Protein AF-A0A4Q4CSY5-F1 (afdb_monomer)

pLDDT: mean 90.55, std 10.01, range [48.69, 98.19]

Nearest PDB structures (foldseek):
  4j6o-assembly2_B  TM=6.550E-01  e=4.074E-04  Acetivibrio thermocellus ATCC 27405
  6mrr-assembly1_A  TM=3.480E-01  e=5.746E+00  synthetic construct

Structure (mmCIF, N/CA/C/O backbone):
data_AF-A0A4Q4CSY5-F1
#
_entry.id   AF-A0A4Q4CSY5-F1
#
loop_
_atom_site.group_PDB
_atom_site.id
_atom_site.type_symbol
_atom_site.label_atom_id
_atom_site.label_alt_id
_atom_site.label_comp_id
_atom_site.label_asym_id
_atom_site.label_entity_id
_atom_site.label_seq_id
_atom_site.pdbx_PDB_ins_code
_atom_site.Cartn_x
_atom_site.Cartn_y
_atom_site.Cartn_z
_atom_site.occupancy
_atom_site.B_iso_or_equiv
_atom_site.auth_seq_id
_atom_site.auth_comp_id
_atom_site.auth_asym_id
_atom_site.auth_atom_id
_atom_site.pdbx_PDB_model_num
ATOM 1 N N . GLN A 1 1 ? -12.434 9.300 -45.175 1.00 49.25 1 GLN A N 1
ATOM 2 C CA . GLN A 1 1 ? -11.656 9.242 -43.919 1.00 49.25 1 GLN A CA 1
ATOM 3 C C . GLN A 1 1 ? -10.183 9.192 -44.297 1.00 49.25 1 GLN A C 1
ATOM 5 O O . GLN A 1 1 ? -9.856 8.351 -45.128 1.00 49.25 1 GLN A O 1
ATOM 10 N N . PRO A 1 2 ? -9.314 10.097 -43.814 1.00 48.69 2 PRO A N 1
ATOM 11 C CA . PRO A 1 2 ? -7.897 10.012 -44.144 1.00 48.69 2 PRO A CA 1
ATOM 12 C C . PRO A 1 2 ? -7.252 8.832 -43.388 1.00 48.69 2 PRO A C 1
ATOM 14 O O . PRO A 1 2 ? -7.693 8.511 -42.281 1.00 48.69 2 PRO A O 1
ATOM 17 N N . PRO A 1 3 ? -6.241 8.164 -43.970 1.00 53.72 3 PRO A N 1
ATOM 18 C CA . PRO A 1 3 ? -5.576 7.032 -43.337 1.00 53.72 3 PRO A CA 1
ATOM 19 C C . PRO A 1 3 ? -4.761 7.496 -42.124 1.00 53.72 3 PRO A C 1
ATOM 21 O O . PRO A 1 3 ? -3.985 8.446 -42.205 1.00 53.72 3 PRO A O 1
ATOM 24 N N . CYS A 1 4 ? -4.931 6.807 -40.994 1.00 53.19 4 CYS A N 1
ATOM 25 C CA . CYS A 1 4 ? -4.143 7.017 -39.783 1.00 53.19 4 CYS A CA 1
ATOM 26 C C . CYS A 1 4 ? -2.686 6.606 -40.064 1.00 53.19 4 CYS A C 1
ATOM 28 O O . CYS A 1 4 ? -2.357 5.421 -40.135 1.00 53.19 4 CYS A O 1
ATOM 30 N N . THR A 1 5 ? -1.807 7.577 -40.311 1.00 56.16 5 THR A N 1
ATOM 31 C CA . THR A 1 5 ? -0.375 7.326 -40.489 1.00 56.16 5 THR A CA 1
ATOM 32 C C . THR A 1 5 ? 0.257 7.047 -39.124 1.00 56.16 5 THR A C 1
ATOM 34 O O . THR A 1 5 ? -0.002 7.746 -38.147 1.00 56.16 5 THR A O 1
ATOM 37 N N . LYS A 1 6 ? 1.141 6.040 -39.046 1.00 54.47 6 LYS A N 1
ATOM 38 C CA . LYS A 1 6 ? 1.872 5.605 -37.830 1.00 54.47 6 LYS A CA 1
ATOM 39 C C . LYS A 1 6 ? 2.691 6.710 -37.119 1.00 54.47 6 LYS A C 1
ATOM 41 O O . LYS A 1 6 ? 3.309 6.445 -36.097 1.00 54.47 6 LYS A O 1
ATOM 46 N N . SER A 1 7 ? 2.696 7.932 -37.648 1.00 56.69 7 SER A N 1
ATOM 47 C CA . SER A 1 7 ? 3.454 9.096 -37.185 1.00 56.69 7 SER A CA 1
ATOM 48 C C . SER A 1 7 ? 2.896 9.770 -35.921 1.00 56.69 7 SER A C 1
ATOM 50 O O . SER A 1 7 ? 3.536 10.687 -35.414 1.00 56.69 7 SER A O 1
ATOM 52 N N . GLN A 1 8 ? 1.718 9.378 -35.423 1.00 64.81 8 GLN A N 1
ATOM 53 C CA . GLN A 1 8 ? 1.100 10.003 -34.241 1.00 64.81 8 GLN A CA 1
ATOM 54 C C . GLN A 1 8 ? 1.447 9.327 -32.906 1.00 64.81 8 GLN A C 1
ATOM 56 O O . GLN A 1 8 ? 1.136 9.880 -31.853 1.00 64.81 8 GLN A O 1
ATOM 61 N N . PHE A 1 9 ? 2.100 8.161 -32.920 1.00 72.50 9 PHE A N 1
ATOM 62 C CA . PHE A 1 9 ? 2.468 7.451 -31.694 1.00 72.50 9 PHE A CA 1
ATOM 63 C C . PHE A 1 9 ? 3.941 7.679 -31.342 1.00 72.50 9 PHE A C 1
ATOM 65 O O . PHE A 1 9 ? 4.791 7.618 -32.235 1.00 72.50 9 PHE A O 1
ATOM 72 N N . PRO A 1 10 ? 4.268 7.912 -30.056 1.00 79.31 10 PRO A N 1
ATOM 73 C CA . PRO A 1 10 ? 5.652 8.029 -29.626 1.00 79.31 10 PRO A CA 1
ATOM 74 C C . PRO A 1 10 ? 6.410 6.742 -29.952 1.00 79.31 10 PRO A C 1
ATOM 76 O O . PRO A 1 10 ? 5.888 5.632 -29.812 1.00 79.31 10 PRO A O 1
ATOM 79 N N . SER A 1 11 ? 7.667 6.886 -30.365 1.00 89.12 11 SER A N 1
ATOM 80 C CA . SER A 1 11 ? 8.562 5.747 -30.534 1.00 89.12 11 SER A CA 1
ATOM 81 C C . SER A 1 11 ? 8.729 4.997 -29.206 1.00 89.12 11 SER A C 1
ATOM 83 O O . SER A 1 11 ? 8.509 5.545 -28.125 1.00 89.12 11 SER A O 1
ATOM 85 N N . ARG A 1 12 ? 9.190 3.742 -29.253 1.00 88.38 12 ARG A N 1
ATOM 86 C CA . ARG A 1 12 ? 9.463 2.957 -28.037 1.00 88.38 12 ARG A CA 1
ATOM 87 C C . ARG A 1 12 ? 10.413 3.676 -27.072 1.00 88.38 12 ARG A C 1
ATOM 89 O O . ARG A 1 12 ? 10.213 3.601 -25.864 1.00 88.38 12 ARG A O 1
ATOM 96 N N . SER A 1 13 ? 11.428 4.370 -27.590 1.00 92.12 13 SER A N 1
ATOM 97 C CA . SER A 1 13 ? 12.370 5.129 -26.762 1.00 92.12 13 SER A CA 1
ATOM 98 C C . SER A 1 13 ? 11.713 6.355 -26.129 1.00 92.12 13 SER A C 1
ATOM 100 O O . SER A 1 13 ? 11.917 6.602 -24.945 1.00 92.12 13 SER A O 1
ATOM 102 N N . GLN A 1 14 ? 10.867 7.071 -26.875 1.00 91.88 14 GLN A N 1
ATOM 103 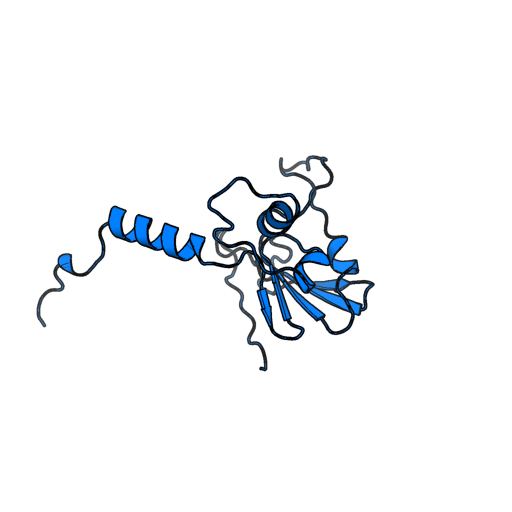C CA . GLN A 1 14 ? 10.094 8.204 -26.358 1.00 91.88 14 GLN A CA 1
ATOM 104 C C . GLN A 1 14 ? 9.088 7.758 -25.288 1.00 91.88 14 GLN A C 1
ATOM 106 O O . GLN A 1 14 ? 9.006 8.371 -24.227 1.00 91.88 14 GLN A O 1
ATOM 111 N N . ALA A 1 15 ? 8.365 6.662 -25.531 1.00 90.56 15 ALA A N 1
ATOM 112 C CA . ALA A 1 15 ? 7.441 6.078 -24.565 1.00 90.56 15 ALA A CA 1
ATOM 113 C C . ALA A 1 15 ? 8.169 5.593 -23.301 1.00 90.56 15 ALA A C 1
ATOM 115 O O . ALA A 1 15 ? 7.702 5.845 -22.195 1.00 90.56 15 ALA A O 1
ATOM 116 N N . GLY A 1 16 ? 9.336 4.956 -23.454 1.00 92.94 16 GLY A N 1
ATOM 117 C CA . GLY A 1 16 ? 10.165 4.514 -22.333 1.00 92.94 16 GLY A CA 1
ATOM 118 C C . GLY A 1 16 ? 10.685 5.677 -21.488 1.00 92.94 16 GLY A C 1
ATOM 119 O O . GLY A 1 16 ? 10.534 5.659 -20.270 1.00 92.94 16 GLY A O 1
ATOM 120 N N . ALA A 1 17 ? 11.230 6.717 -22.125 1.00 91.69 17 ALA A N 1
ATOM 121 C CA . ALA A 1 17 ? 11.702 7.913 -21.429 1.00 91.69 17 ALA A CA 1
ATOM 122 C C . ALA A 1 17 ? 10.565 8.616 -20.674 1.00 91.69 17 ALA A C 1
ATOM 124 O O . ALA A 1 17 ? 10.739 9.003 -19.519 1.00 91.69 17 ALA A O 1
ATOM 125 N N . ARG A 1 18 ? 9.380 8.716 -21.295 1.00 91.81 18 ARG A N 1
ATOM 126 C CA . ARG A 1 18 ? 8.191 9.257 -20.634 1.00 91.81 18 ARG A CA 1
ATOM 127 C C . ARG A 1 18 ? 7.781 8.399 -19.441 1.00 91.81 18 ARG A C 1
ATOM 129 O O . ARG A 1 18 ? 7.629 8.940 -18.359 1.00 91.81 18 ARG A O 1
ATOM 136 N N . ALA A 1 19 ? 7.666 7.081 -19.599 1.00 91.25 19 ALA A N 1
ATOM 137 C CA . ALA A 1 19 ? 7.297 6.188 -18.501 1.00 91.25 19 ALA A CA 1
ATOM 138 C C . ALA A 1 19 ? 8.258 6.309 -17.308 1.00 91.25 19 ALA A C 1
ATOM 140 O O . ALA A 1 19 ? 7.806 6.413 -16.173 1.00 91.25 19 ALA A O 1
ATOM 141 N N . ILE A 1 20 ? 9.570 6.365 -17.556 1.00 89.12 20 ILE A N 1
ATOM 142 C CA . ILE A 1 20 ? 10.576 6.571 -16.504 1.00 89.12 20 ILE A CA 1
ATOM 143 C C . ILE A 1 20 ? 10.347 7.904 -15.779 1.00 89.12 20 ILE A C 1
ATOM 145 O O . ILE A 1 20 ? 10.393 7.940 -14.551 1.00 89.12 20 ILE A O 1
ATOM 149 N N . ALA A 1 21 ? 10.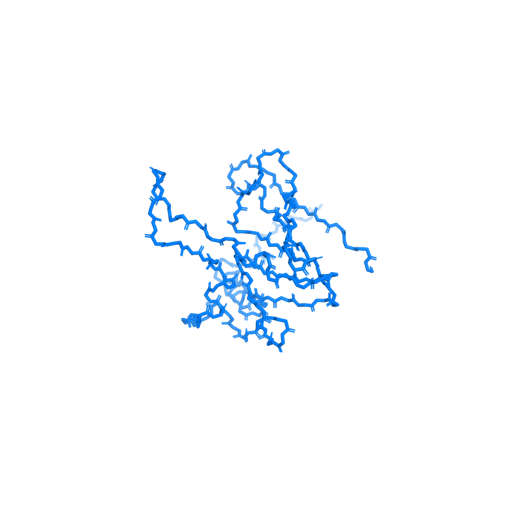076 8.983 -16.517 1.00 89.81 21 ALA A N 1
ATOM 150 C CA . ALA A 1 21 ? 9.816 10.293 -15.929 1.00 89.81 21 ALA A CA 1
ATOM 151 C C . ALA A 1 21 ? 8.545 10.307 -15.060 1.00 89.81 21 ALA A C 1
ATOM 153 O O . ALA A 1 21 ? 8.580 10.849 -13.958 1.00 89.81 21 ALA A O 1
ATOM 154 N N . GLU A 1 22 ? 7.459 9.674 -15.512 1.00 90.94 22 GLU A N 1
ATOM 155 C CA . GLU A 1 22 ? 6.208 9.571 -14.744 1.00 90.94 22 GLU A CA 1
ATOM 156 C C . GLU A 1 22 ? 6.403 8.725 -13.472 1.00 90.94 22 GLU A C 1
ATOM 158 O O . GLU A 1 22 ? 6.023 9.137 -12.377 1.00 90.94 22 GLU A O 1
ATOM 163 N N . ILE A 1 23 ? 7.070 7.568 -13.584 1.00 88.88 23 ILE A N 1
ATOM 164 C CA . ILE A 1 23 ? 7.381 6.692 -12.440 1.00 88.88 23 ILE A CA 1
ATOM 165 C C . ILE A 1 23 ? 8.247 7.431 -11.413 1.00 88.88 23 ILE A C 1
ATOM 167 O O . ILE A 1 23 ? 8.037 7.282 -10.213 1.00 88.88 23 ILE A O 1
ATOM 171 N N . ALA A 1 24 ? 9.200 8.253 -11.859 1.00 88.06 24 ALA A N 1
ATOM 172 C CA . ALA A 1 24 ? 10.051 9.035 -10.966 1.00 88.06 24 ALA A CA 1
ATOM 173 C C . ALA A 1 24 ? 9.283 10.122 -10.187 1.00 88.06 24 ALA A C 1
ATOM 175 O O . ALA A 1 24 ? 9.742 10.543 -9.123 1.00 88.06 24 ALA A O 1
ATOM 176 N N . GLN A 1 25 ? 8.136 10.581 -10.695 1.00 89.81 25 GLN A N 1
ATOM 177 C CA . GLN A 1 25 ? 7.275 11.555 -10.017 1.00 89.81 25 GLN A CA 1
ATOM 178 C C . GLN A 1 25 ? 6.200 10.899 -9.140 1.00 89.81 25 GLN A C 1
ATOM 180 O O . GLN A 1 25 ? 5.644 11.561 -8.263 1.00 89.81 25 GLN A O 1
ATOM 185 N N . ALA A 1 26 ? 5.913 9.612 -9.343 1.00 91.62 26 ALA A N 1
ATOM 186 C CA . ALA A 1 26 ? 4.916 8.897 -8.563 1.00 91.62 26 ALA A CA 1
ATOM 187 C C . ALA A 1 26 ? 5.374 8.722 -7.097 1.00 91.62 26 ALA A C 1
ATOM 189 O O . ALA A 1 26 ? 6.476 8.221 -6.848 1.00 91.62 26 ALA A O 1
ATOM 190 N N . PRO A 1 27 ? 4.546 9.099 -6.105 1.00 94.88 27 PRO A N 1
ATOM 191 C CA . PRO A 1 27 ? 4.881 8.885 -4.705 1.00 94.88 27 PRO A CA 1
ATOM 192 C C . PRO A 1 27 ? 4.789 7.394 -4.346 1.00 94.88 27 PRO A C 1
ATOM 194 O O . PRO A 1 27 ? 3.857 6.701 -4.748 1.00 94.88 27 PRO A O 1
ATOM 197 N N . ALA A 1 28 ? 5.720 6.902 -3.529 1.00 96.19 28 ALA A N 1
ATOM 198 C CA . ALA A 1 28 ? 5.691 5.535 -3.002 1.00 96.19 28 ALA A CA 1
ATOM 199 C C . ALA A 1 28 ? 4.592 5.325 -1.947 1.00 96.19 28 ALA A C 1
ATOM 201 O O . ALA A 1 28 ? 4.121 4.203 -1.752 1.00 96.19 28 ALA A O 1
ATOM 202 N N . TRP A 1 29 ? 4.180 6.399 -1.270 1.00 97.81 29 TRP A N 1
ATOM 203 C CA . TRP A 1 29 ? 2.987 6.426 -0.433 1.00 97.81 29 TRP A CA 1
ATOM 204 C C . TRP A 1 29 ? 2.314 7.795 -0.478 1.00 97.81 29 TRP A C 1
ATOM 206 O O . TRP A 1 29 ? 2.967 8.825 -0.648 1.00 97.81 29 TRP A O 1
ATOM 216 N N . LEU A 1 30 ? 0.998 7.804 -0.288 1.00 96.31 30 LEU A N 1
ATOM 217 C CA . LEU A 1 30 ? 0.183 9.014 -0.276 1.00 96.31 30 LEU A CA 1
ATOM 218 C C . LEU A 1 30 ? -0.765 8.996 0.921 1.00 96.31 30 LEU A C 1
ATOM 220 O O . LEU A 1 30 ? -1.284 7.949 1.311 1.00 96.31 30 LEU A O 1
ATOM 224 N N . ARG A 1 31 ? -1.018 10.179 1.479 1.00 95.50 31 ARG A N 1
ATOM 225 C CA . ARG A 1 31 ? -2.062 10.411 2.473 1.00 95.50 31 ARG A CA 1
ATOM 226 C C . ARG A 1 31 ? -3.049 11.432 1.928 1.00 95.50 31 ARG A C 1
ATOM 228 O O . ARG A 1 31 ? -2.656 12.543 1.587 1.00 95.50 31 ARG A O 1
ATOM 235 N N . LEU A 1 32 ? -4.326 11.074 1.945 1.00 94.69 32 LEU A N 1
ATOM 236 C CA . LEU A 1 32 ? -5.440 11.981 1.703 1.00 94.69 32 LEU A CA 1
ATOM 237 C C . LEU A 1 32 ? -6.369 11.876 2.912 1.00 94.69 32 LEU A C 1
ATOM 239 O O . LEU A 1 32 ? -6.999 10.846 3.102 1.00 94.69 32 LEU A O 1
ATOM 243 N N . GLY A 1 33 ? -6.402 12.882 3.788 1.00 94.06 33 GLY A N 1
ATOM 244 C CA . GLY A 1 33 ? -7.171 12.803 5.038 1.00 94.06 33 GLY A CA 1
ATOM 245 C C . GLY A 1 33 ? -6.821 11.558 5.872 1.00 94.06 33 GLY A C 1
ATOM 246 O O . GLY A 1 33 ? -5.680 11.419 6.332 1.00 94.06 33 GLY A O 1
ATOM 247 N N . ASN A 1 34 ? -7.809 10.668 6.028 1.00 96.00 34 ASN A N 1
ATOM 248 C CA . ASN A 1 34 ? -7.702 9.385 6.738 1.00 96.00 34 ASN A CA 1
ATOM 249 C C . ASN A 1 34 ? -7.524 8.175 5.795 1.00 96.00 34 ASN A C 1
ATOM 251 O O . ASN A 1 34 ? -7.538 7.024 6.238 1.00 96.00 34 ASN A O 1
ATOM 255 N N . TRP A 1 35 ? -7.353 8.421 4.498 1.00 97.00 35 TRP A N 1
ATOM 256 C CA . TRP A 1 35 ? -7.041 7.415 3.490 1.00 97.00 35 TRP A CA 1
ATOM 257 C C . TRP A 1 35 ? -5.531 7.381 3.244 1.00 97.00 35 TRP A C 1
ATOM 259 O O . TRP A 1 35 ? -4.896 8.411 2.996 1.00 97.00 35 TRP A O 1
ATOM 269 N N . LEU A 1 36 ? -4.952 6.188 3.336 1.00 97.44 36 LEU A N 1
ATOM 270 C CA . LEU A 1 36 ? -3.528 5.936 3.123 1.00 97.44 36 LEU A CA 1
ATOM 271 C C . LEU A 1 36 ? -3.361 5.029 1.912 1.00 97.44 36 LEU A C 1
ATOM 273 O O . LEU A 1 36 ? -4.114 4.075 1.759 1.00 97.44 36 LEU A O 1
ATOM 277 N N . PHE A 1 37 ? -2.359 5.290 1.083 1.00 97.81 37 PHE A N 1
ATOM 278 C CA . PHE A 1 37 ? -2.057 4.487 -0.100 1.00 97.81 37 PHE A CA 1
ATOM 279 C C . PHE A 1 37 ? -0.589 4.086 -0.063 1.00 97.81 37 PHE A C 1
ATOM 281 O O . PHE A 1 37 ? 0.273 4.945 0.117 1.00 97.81 37 PHE A O 1
ATOM 288 N N . VAL A 1 38 ? -0.301 2.796 -0.222 1.00 97.69 38 VAL A N 1
ATOM 289 C CA . VAL A 1 38 ? 1.066 2.256 -0.292 1.00 97.69 38 VAL A CA 1
ATOM 290 C C . VAL A 1 38 ? 1.061 0.957 -1.090 1.00 97.69 38 VAL A C 1
ATOM 292 O O . VAL A 1 38 ? 0.087 0.218 -1.037 1.00 97.69 38 VAL A O 1
ATOM 295 N N . HIS A 1 39 ? 2.120 0.649 -1.840 1.00 96.94 39 HIS A N 1
ATOM 296 C CA . HIS A 1 39 ? 2.114 -0.543 -2.689 1.00 96.94 39 HIS A CA 1
ATOM 297 C C . HIS A 1 39 ? 2.231 -1.851 -1.889 1.00 96.94 39 HIS A C 1
ATOM 299 O O . HIS A 1 39 ? 1.323 -2.676 -1.959 1.00 96.94 39 HIS A O 1
ATOM 305 N N . GLY A 1 40 ? 3.328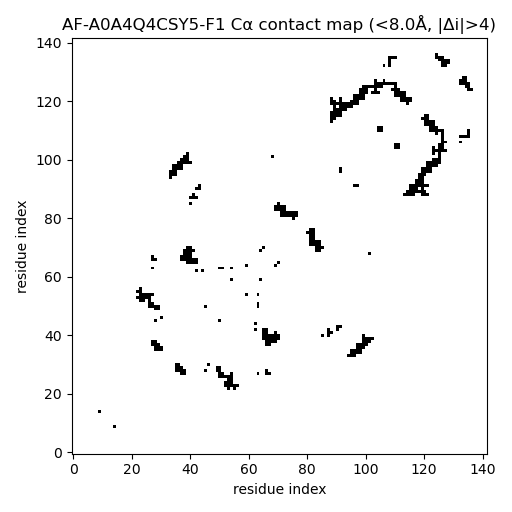 -2.033 -1.146 1.00 95.56 40 GLY A N 1
ATOM 306 C CA . GLY A 1 40 ? 3.7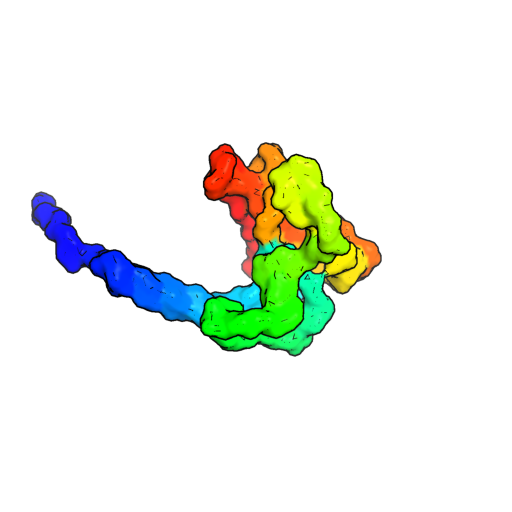22 -3.315 -0.554 1.00 95.56 40 GLY A CA 1
ATOM 307 C C . GLY A 1 40 ? 3.497 -3.453 0.950 1.00 95.56 40 GLY A C 1
ATOM 308 O O . GLY A 1 40 ? 3.054 -4.503 1.410 1.00 95.56 40 GLY A O 1
ATOM 309 N N . GLY A 1 41 ? 3.805 -2.426 1.741 1.00 95.94 41 GLY A N 1
ATOM 310 C CA . GLY A 1 41 ? 3.622 -2.490 3.190 1.00 95.94 41 GLY A CA 1
ATOM 311 C C . GLY A 1 41 ? 3.824 -1.153 3.884 1.00 95.94 41 GLY A C 1
ATOM 312 O O . GLY A 1 41 ? 4.571 -0.293 3.422 1.00 95.94 41 GLY A O 1
ATOM 313 N N . TRP A 1 42 ? 3.155 -0.98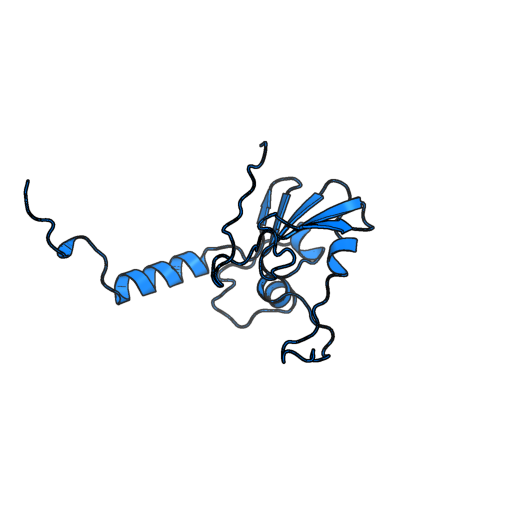1 5.019 1.00 97.19 42 TRP A N 1
ATOM 314 C CA . TRP A 1 42 ? 3.069 0.304 5.703 1.00 97.19 42 TRP A CA 1
ATOM 315 C C . TRP A 1 42 ? 3.975 0.413 6.932 1.00 97.19 42 TRP A C 1
ATOM 317 O O . TRP A 1 42 ? 4.396 -0.575 7.542 1.00 97.19 42 TRP A O 1
ATOM 327 N N . HIS A 1 43 ? 4.271 1.650 7.322 1.00 97.31 43 HIS A N 1
ATOM 328 C CA . HIS A 1 43 ? 4.917 1.965 8.589 1.00 97.31 43 HIS A CA 1
ATOM 329 C C . HIS A 1 43 ? 4.365 3.282 9.160 1.00 97.31 43 HIS A C 1
ATOM 331 O O . HIS A 1 43 ? 4.186 4.227 8.390 1.00 97.31 43 HIS A O 1
ATOM 337 N N . PRO A 1 44 ? 4.211 3.428 10.494 1.00 96.88 44 PRO A N 1
ATOM 338 C CA . PRO A 1 44 ? 3.704 4.657 11.121 1.00 96.88 44 PRO A CA 1
ATOM 339 C C . PRO A 1 44 ? 4.417 5.957 10.725 1.00 96.88 44 PRO A C 1
ATOM 341 O O . PRO A 1 44 ? 3.814 7.027 10.751 1.00 96.88 44 PRO A O 1
ATOM 344 N N . ARG A 1 45 ? 5.694 5.882 10.329 1.00 97.00 45 ARG A N 1
ATOM 345 C CA . ARG A 1 45 ? 6.443 7.037 9.795 1.00 97.00 45 ARG A CA 1
ATOM 346 C C . ARG A 1 45 ? 5.807 7.629 8.533 1.00 97.00 45 ARG A C 1
ATOM 348 O O . ARG A 1 45 ? 5.793 8.846 8.405 1.00 97.00 45 ARG A O 1
ATOM 355 N N . MET A 1 46 ? 5.191 6.813 7.674 1.00 97.50 46 MET A N 1
ATOM 356 C CA . MET A 1 46 ? 4.532 7.261 6.433 1.00 97.50 46 MET A CA 1
ATOM 357 C C . MET A 1 46 ? 3.330 8.186 6.682 1.00 97.50 46 MET A C 1
ATOM 359 O O . MET A 1 46 ? 2.855 8.841 5.762 1.00 97.50 46 MET A O 1
ATOM 363 N N . LEU A 1 47 ? 2.824 8.259 7.920 1.00 95.62 47 LEU A N 1
ATOM 364 C CA . LEU A 1 47 ? 1.769 9.203 8.294 1.00 95.62 47 LEU A CA 1
ATOM 365 C C . LEU A 1 47 ? 2.285 10.646 8.437 1.00 95.62 47 LEU A C 1
ATOM 367 O O . LEU A 1 47 ? 1.512 11.598 8.295 1.00 95.62 47 LEU A O 1
ATOM 371 N N . ARG A 1 48 ? 3.570 10.792 8.779 1.00 93.62 48 ARG A N 1
ATOM 372 C CA . ARG A 1 48 ? 4.224 12.065 9.120 1.00 93.62 48 ARG A CA 1
ATOM 373 C C . ARG A 1 48 ? 5.276 12.482 8.098 1.00 93.62 48 ARG A C 1
ATOM 375 O O . ARG A 1 48 ? 5.558 13.665 7.972 1.00 93.62 48 ARG A O 1
ATOM 382 N N . GLU A 1 49 ? 5.854 11.519 7.395 1.00 95.38 49 GLU A N 1
ATOM 383 C CA . GLU A 1 49 ? 6.876 11.737 6.379 1.00 95.38 49 GLU A CA 1
ATOM 384 C C . GLU A 1 49 ? 6.245 11.693 4.990 1.00 95.38 49 GLU A C 1
ATOM 386 O O . GLU A 1 49 ? 5.408 10.835 4.703 1.00 95.38 49 GLU A O 1
ATOM 391 N N . LEU A 1 50 ? 6.652 12.621 4.127 1.00 93.00 50 LEU A N 1
ATOM 392 C CA . LEU A 1 50 ? 6.284 12.595 2.715 1.00 93.00 50 LEU A CA 1
ATOM 393 C C . LEU A 1 50 ? 7.053 11.485 1.999 1.00 93.00 50 LEU A C 1
ATOM 395 O O . LEU A 1 50 ? 8.184 11.173 2.377 1.00 93.00 50 LEU A O 1
ATOM 399 N N . SER A 1 51 ? 6.461 10.930 0.939 1.00 94.25 51 SER A N 1
ATOM 400 C CA . SER A 1 51 ? 7.204 10.065 0.021 1.00 94.25 51 SER A CA 1
ATOM 401 C C . SER A 1 51 ? 8.453 10.797 -0.474 1.00 94.25 51 SER A C 1
ATOM 403 O O . SER A 1 51 ? 8.335 11.956 -0.887 1.00 94.25 51 SER A O 1
ATOM 405 N N . PRO A 1 52 ? 9.631 10.149 -0.492 1.00 91.75 52 PRO A N 1
ATOM 406 C CA . PRO A 1 52 ? 10.810 10.749 -1.086 1.00 91.75 52 PRO A CA 1
ATOM 407 C C . PRO A 1 52 ? 10.552 11.018 -2.576 1.00 91.75 52 PRO A C 1
ATOM 409 O O . PRO A 1 52 ? 9.848 10.234 -3.229 1.00 91.75 52 PRO A O 1
ATOM 412 N N . PRO A 1 53 ? 11.106 12.107 -3.132 1.00 87.69 53 PRO A N 1
ATOM 413 C CA . PRO A 1 53 ? 11.099 12.317 -4.573 1.00 87.69 53 PRO A CA 1
ATOM 414 C C . PRO A 1 53 ? 11.906 11.207 -5.252 1.00 87.69 53 PRO A C 1
ATOM 416 O O . PRO A 1 53 ? 12.861 10.691 -4.672 1.00 87.69 53 PRO A O 1
ATOM 419 N N . GLN A 1 54 ? 11.557 10.858 -6.493 1.00 86.44 54 GLN A N 1
ATOM 420 C CA . GLN A 1 54 ? 12.302 9.861 -7.272 1.00 86.44 54 GLN A CA 1
ATOM 421 C C . GLN A 1 54 ? 12.431 8.507 -6.556 1.00 86.44 54 GLN A C 1
ATOM 423 O O . GLN A 1 54 ? 13.471 7.851 -6.613 1.00 86.44 54 GLN A O 1
ATOM 428 N N . ALA A 1 55 ? 11.352 8.067 -5.906 1.00 83.00 55 ALA A N 1
ATOM 429 C CA . ALA A 1 55 ? 11.292 6.858 -5.087 1.00 83.00 55 ALA A CA 1
ATOM 430 C C . ALA A 1 55 ? 11.718 5.555 -5.810 1.00 83.00 55 ALA A C 1
ATOM 432 O O . ALA A 1 55 ? 12.024 4.562 -5.159 1.00 83.00 55 ALA A O 1
ATOM 433 N N . GLY A 1 56 ? 11.763 5.545 -7.146 1.00 79.69 56 GLY A N 1
ATOM 434 C CA . GLY A 1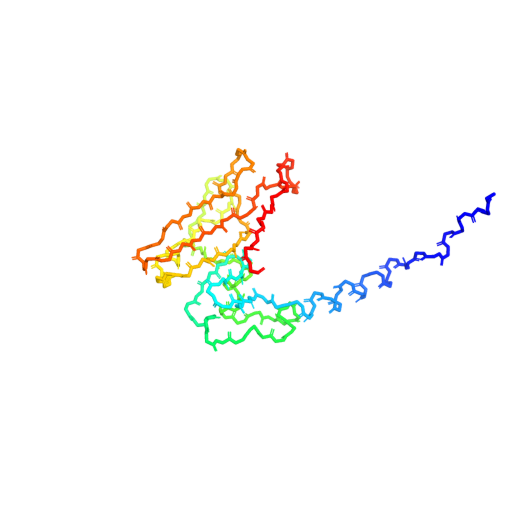 56 ? 12.261 4.422 -7.951 1.00 79.69 56 GLY A CA 1
ATOM 435 C C . GLY A 1 56 ? 13.663 4.601 -8.552 1.00 79.69 56 GLY A C 1
ATOM 436 O O . GLY A 1 56 ? 14.131 3.699 -9.239 1.00 79.69 56 GLY A O 1
ATOM 437 N N . ALA A 1 57 ? 14.326 5.748 -8.357 1.00 82.88 57 ALA A N 1
ATOM 438 C CA . ALA A 1 57 ? 15.564 6.090 -9.071 1.00 82.88 57 ALA A CA 1
ATOM 439 C C . ALA A 1 57 ? 16.852 5.692 -8.335 1.00 82.88 57 ALA A C 1
ATOM 441 O O . ALA A 1 57 ? 17.908 5.584 -8.955 1.00 82.88 57 ALA A O 1
ATOM 442 N N . GLN A 1 58 ? 16.786 5.501 -7.018 1.00 82.44 58 GLN A N 1
ATOM 443 C CA . GLN A 1 58 ? 17.943 5.201 -6.176 1.00 82.44 58 GLN A CA 1
ATOM 444 C C . GLN A 1 58 ? 17.703 3.950 -5.334 1.00 82.44 58 GLN A C 1
ATOM 446 O O . GLN A 1 58 ? 16.578 3.461 -5.217 1.00 82.44 58 GLN A O 1
ATOM 451 N N . LYS A 1 59 ? 18.775 3.428 -4.725 1.00 87.12 59 LYS A N 1
ATOM 452 C CA . LYS A 1 59 ? 18.660 2.328 -3.766 1.00 87.12 59 LYS A CA 1
ATOM 453 C C . LYS A 1 59 ? 17.733 2.766 -2.621 1.00 87.12 59 LYS A C 1
ATOM 455 O O . LYS A 1 59 ? 18.020 3.782 -1.988 1.00 87.12 59 LYS A O 1
ATOM 460 N N . PRO A 1 60 ? 16.659 2.016 -2.336 1.00 90.50 60 PRO A N 1
ATOM 461 C CA . PRO A 1 60 ? 15.681 2.440 -1.354 1.00 90.50 60 PRO A CA 1
ATOM 462 C C . PRO A 1 60 ? 16.253 2.347 0.060 1.00 90.50 60 PRO A C 1
ATOM 464 O O . PRO A 1 60 ? 16.932 1.377 0.413 1.00 90.50 60 PRO A O 1
ATOM 467 N N . ASP A 1 61 ? 15.940 3.348 0.881 1.00 93.75 61 ASP A N 1
ATOM 468 C CA . ASP A 1 61 ? 16.120 3.255 2.326 1.00 93.75 61 ASP A CA 1
ATOM 469 C C . ASP A 1 61 ? 15.144 2.215 2.929 1.00 93.75 61 ASP A C 1
ATOM 471 O O . ASP A 1 61 ? 14.267 1.697 2.228 1.00 93.75 61 ASP A O 1
ATOM 475 N N . PRO A 1 62 ? 15.250 1.870 4.224 1.00 94.94 62 PRO A N 1
ATOM 476 C CA . PRO A 1 62 ? 14.362 0.874 4.823 1.00 94.94 62 PRO A CA 1
ATOM 477 C C . PRO A 1 62 ? 12.863 1.220 4.777 1.00 94.94 62 PRO A C 1
ATOM 479 O O . PRO A 1 62 ? 12.036 0.309 4.710 1.00 94.94 62 PRO A O 1
ATOM 482 N N . LEU A 1 63 ? 12.491 2.504 4.827 1.00 96.19 63 LEU A N 1
ATOM 483 C CA . LEU A 1 63 ? 11.089 2.930 4.817 1.00 96.19 63 LEU A CA 1
ATOM 484 C C . LEU A 1 63 ? 10.497 2.793 3.411 1.00 96.19 63 LEU A C 1
ATOM 486 O O . LEU A 1 63 ? 9.430 2.201 3.243 1.00 96.19 63 LEU A O 1
ATOM 490 N N . LEU A 1 64 ? 11.225 3.279 2.408 1.00 95.94 64 LEU A N 1
ATOM 491 C CA . LEU A 1 64 ? 10.880 3.161 0.999 1.00 95.94 64 LEU A CA 1
ATOM 492 C C . LEU A 1 64 ? 10.899 1.700 0.534 1.00 95.94 64 LEU A C 1
ATOM 494 O O . LEU A 1 64 ? 9.995 1.262 -0.172 1.00 95.94 64 LEU A O 1
ATOM 498 N N . SER A 1 65 ? 11.877 0.914 0.985 1.00 95.31 65 SER A N 1
ATOM 499 C CA . SER A 1 65 ? 11.950 -0.519 0.691 1.00 95.31 65 SER A CA 1
ATOM 500 C C . SER A 1 65 ? 10.699 -1.241 1.191 1.00 95.31 65 SER A C 1
ATOM 502 O O . SER A 1 65 ? 10.090 -2.011 0.452 1.00 95.31 65 SER A O 1
ATOM 504 N N . ARG A 1 66 ? 10.229 -0.915 2.403 1.00 95.94 66 ARG A N 1
ATOM 505 C CA . ARG A 1 66 ? 8.958 -1.442 2.906 1.00 95.94 66 ARG A CA 1
ATOM 506 C C . ARG A 1 66 ? 7.766 -0.989 2.061 1.00 95.94 66 ARG A C 1
ATOM 508 O O . ARG A 1 66 ? 6.916 -1.817 1.743 1.00 95.94 66 ARG A O 1
ATOM 515 N N . ALA A 1 67 ? 7.711 0.291 1.687 1.00 96.94 67 ALA A N 1
ATOM 516 C CA . ALA A 1 67 ? 6.628 0.830 0.866 1.00 96.94 67 ALA A CA 1
ATOM 517 C C . ALA A 1 67 ? 6.490 0.094 -0.475 1.00 96.94 67 ALA A C 1
ATOM 519 O O . ALA A 1 67 ? 5.372 -0.142 -0.926 1.00 96.94 67 ALA A O 1
ATOM 520 N N . LEU A 1 68 ? 7.613 -0.296 -1.087 1.00 94.81 68 LEU A N 1
ATOM 521 C CA . LEU A 1 68 ? 7.649 -0.963 -2.388 1.00 94.81 68 LEU A CA 1
ATOM 522 C C . LEU A 1 68 ? 7.537 -2.489 -2.294 1.00 94.81 68 LEU A C 1
ATOM 524 O O . LEU A 1 68 ? 6.885 -3.103 -3.128 1.00 94.81 68 LEU A O 1
ATOM 528 N N . PHE A 1 69 ? 8.162 -3.121 -1.302 1.00 93.94 69 PHE A N 1
ATOM 529 C CA . PHE A 1 69 ? 8.344 -4.579 -1.290 1.00 93.94 69 PHE A CA 1
ATOM 530 C C . PHE A 1 69 ? 7.660 -5.289 -0.118 1.00 93.94 69 PHE A C 1
ATOM 532 O O . PHE A 1 69 ? 7.581 -6.523 -0.102 1.00 93.94 69 PHE A O 1
ATOM 539 N N . GLY A 1 70 ? 7.125 -4.535 0.842 1.00 94.50 70 GLY A N 1
ATOM 540 C CA . GLY A 1 70 ? 6.553 -5.073 2.070 1.00 94.50 70 GLY A CA 1
ATOM 541 C C . GLY A 1 70 ? 7.624 -5.590 3.032 1.00 94.50 70 GLY A C 1
ATOM 542 O O . GLY A 1 70 ? 8.754 -5.102 3.061 1.00 94.50 70 GLY A O 1
ATOM 543 N N . GLN A 1 71 ? 7.253 -6.565 3.860 1.00 93.31 71 GLN A N 1
ATOM 544 C CA . GLN A 1 71 ? 8.151 -7.223 4.809 1.00 93.31 71 GLN A CA 1
ATOM 545 C C . GLN A 1 71 ? 8.034 -8.740 4.700 1.00 93.31 71 GLN A C 1
ATOM 547 O O . GLN A 1 71 ? 6.998 -9.265 4.293 1.00 93.31 71 GLN A O 1
ATOM 552 N N . VAL A 1 72 ? 9.104 -9.435 5.081 1.00 93.00 72 VAL A N 1
ATOM 553 C CA . VAL A 1 72 ? 9.205 -10.898 5.049 1.00 93.00 72 VAL A CA 1
ATOM 554 C C . VAL A 1 72 ? 9.833 -11.406 6.346 1.00 93.00 72 VAL A C 1
ATOM 556 O O . VAL A 1 72 ? 10.572 -10.666 6.995 1.00 93.00 72 VAL A O 1
ATOM 559 N N . THR A 1 73 ? 9.565 -12.657 6.723 1.00 89.31 73 THR A N 1
ATOM 560 C CA . THR A 1 73 ? 10.125 -13.290 7.938 1.00 89.31 73 THR A CA 1
ATOM 561 C C . THR A 1 73 ? 11.545 -13.829 7.749 1.00 89.31 73 THR A C 1
ATOM 563 O O . THR A 1 73 ? 12.196 -14.216 8.717 1.00 89.31 73 THR A O 1
ATOM 566 N N . GLY A 1 74 ? 12.023 -13.892 6.502 1.00 89.38 74 GLY A N 1
ATOM 567 C CA . GLY A 1 74 ? 13.269 -14.568 6.124 1.00 89.38 74 GLY A CA 1
ATOM 568 C C . GLY A 1 74 ? 13.108 -16.072 5.879 1.00 89.38 74 GLY A C 1
ATOM 569 O O . GLY A 1 74 ? 14.050 -16.710 5.413 1.00 89.38 74 GLY A O 1
ATOM 570 N N . ARG A 1 75 ? 11.927 -16.645 6.145 1.00 92.62 75 ARG A N 1
ATOM 571 C CA . ARG A 1 75 ? 11.602 -18.027 5.777 1.00 92.62 75 ARG A CA 1
ATOM 572 C C . ARG A 1 75 ? 11.168 -18.098 4.319 1.00 92.62 75 ARG A C 1
ATOM 574 O O . ARG A 1 75 ? 10.523 -17.183 3.810 1.00 92.62 75 ARG A O 1
ATOM 581 N N . MET A 1 76 ? 11.503 -19.207 3.671 1.00 93.75 76 MET A N 1
ATOM 582 C CA . MET A 1 76 ? 11.020 -19.536 2.333 1.00 93.75 76 MET A CA 1
ATOM 583 C C . MET A 1 76 ? 9.826 -20.477 2.445 1.00 93.75 76 MET A C 1
ATOM 585 O O . MET A 1 76 ? 9.865 -21.447 3.202 1.00 93.75 76 MET A O 1
ATOM 589 N N . MET A 1 77 ? 8.780 -20.188 1.683 1.00 91.06 77 MET A N 1
ATOM 590 C CA . MET A 1 77 ? 7.607 -21.040 1.552 1.00 91.06 77 MET A CA 1
ATOM 591 C C . MET A 1 77 ? 7.877 -22.171 0.540 1.00 91.06 77 MET A C 1
ATOM 593 O O . MET A 1 77 ? 8.788 -22.054 -0.287 1.00 91.06 77 MET A O 1
ATOM 597 N N . PRO A 1 78 ? 7.095 -23.270 0.562 1.00 92.06 78 PRO A N 1
ATOM 598 C CA . PRO A 1 78 ? 7.264 -24.390 -0.373 1.00 92.06 78 PRO A CA 1
ATOM 599 C C . PRO A 1 78 ? 7.131 -24.019 -1.859 1.00 92.06 78 PRO A C 1
ATOM 601 O O . PRO A 1 78 ? 7.613 -24.749 -2.719 1.00 92.06 78 PRO A O 1
ATOM 604 N N . ASP A 1 79 ? 6.486 -22.893 -2.164 1.00 87.56 79 ASP A N 1
ATOM 605 C CA . ASP A 1 79 ? 6.332 -22.353 -3.518 1.00 87.56 79 ASP A CA 1
ATOM 606 C C . ASP A 1 79 ? 7.562 -21.563 -4.013 1.00 87.56 79 ASP A C 1
ATOM 608 O O . ASP A 1 79 ? 7.567 -21.067 -5.139 1.00 87.56 79 ASP A O 1
ATOM 612 N N . GLY A 1 80 ? 8.609 -21.450 -3.187 1.00 89.31 80 GLY A N 1
ATOM 613 C CA . GLY A 1 80 ? 9.842 -20.742 -3.515 1.00 89.31 80 GLY A CA 1
ATOM 614 C C . GLY A 1 80 ? 9.789 -19.231 -3.286 1.00 89.31 80 GLY A C 1
ATOM 615 O O . GLY A 1 80 ? 10.744 -18.545 -3.652 1.00 89.31 80 GLY A O 1
ATOM 616 N N . TYR A 1 81 ? 8.732 -18.699 -2.664 1.00 86.19 81 TYR A N 1
ATOM 617 C CA . TYR A 1 81 ? 8.634 -17.284 -2.302 1.00 86.19 81 TYR A CA 1
ATOM 618 C C . TYR A 1 81 ? 8.863 -17.049 -0.798 1.00 86.19 81 TYR A C 1
ATOM 620 O O . TYR A 1 81 ? 8.570 -17.920 0.020 1.00 86.19 81 TYR A O 1
ATOM 628 N N . PRO A 1 82 ? 9.394 -15.880 -0.389 1.00 90.12 82 PRO A N 1
ATOM 629 C CA . PRO A 1 82 ? 9.526 -15.549 1.026 1.00 90.12 82 PRO A CA 1
ATOM 630 C C . PRO A 1 82 ? 8.168 -15.429 1.727 1.00 90.12 82 PRO A C 1
ATOM 632 O O . PRO A 1 82 ? 7.234 -14.825 1.194 1.00 90.12 82 PRO A O 1
ATOM 635 N N . GLU A 1 83 ? 8.086 -15.925 2.958 1.00 91.44 83 GLU A N 1
ATOM 636 C CA . GLU A 1 83 ? 6.927 -15.736 3.830 1.00 91.44 83 GLU A CA 1
ATOM 637 C C . GLU A 1 83 ? 6.778 -14.250 4.193 1.00 91.44 83 GLU A C 1
ATOM 639 O O . GLU A 1 83 ? 7.720 -13.611 4.675 1.00 91.44 83 GLU A O 1
ATOM 644 N N . ARG A 1 84 ? 5.593 -13.687 3.938 1.00 91.75 84 ARG A N 1
ATOM 645 C CA . ARG A 1 84 ? 5.299 -12.256 4.099 1.00 91.75 84 ARG A CA 1
ATOM 646 C C . ARG A 1 84 ? 4.792 -11.923 5.499 1.00 91.75 84 ARG A C 1
ATOM 648 O O . ARG A 1 84 ? 4.132 -12.733 6.139 1.00 91.75 84 ARG A O 1
ATOM 655 N N . LEU A 1 85 ? 5.079 -10.699 5.942 1.00 92.38 85 LEU A N 1
ATOM 656 C CA . LEU A 1 85 ? 4.619 -10.147 7.217 1.00 92.38 85 LEU A CA 1
ATOM 657 C C . LEU A 1 85 ? 3.572 -9.049 7.018 1.00 92.38 85 LEU A C 1
ATOM 659 O O . LEU A 1 85 ? 3.766 -8.115 6.232 1.00 92.38 85 LEU A O 1
ATOM 663 N N . HIS A 1 86 ? 2.494 -9.142 7.800 1.00 93.12 86 HIS A N 1
ATOM 664 C CA . HIS A 1 86 ? 1.356 -8.213 7.778 1.00 93.12 86 HIS A CA 1
ATOM 665 C C . HIS A 1 86 ? 1.003 -7.637 9.152 1.00 93.12 86 HIS A C 1
ATOM 667 O O . HIS A 1 86 ? -0.023 -6.981 9.279 1.00 93.12 86 HIS A O 1
ATOM 673 N N . ASP A 1 87 ? 1.861 -7.814 10.160 1.00 93.81 87 ASP A N 1
ATOM 674 C CA . ASP A 1 87 ? 1.707 -7.238 11.512 1.00 93.81 87 ASP A CA 1
ATOM 675 C C . ASP A 1 87 ? 1.660 -5.697 11.505 1.00 93.81 87 ASP A C 1
ATOM 677 O O . ASP A 1 87 ? 1.244 -5.042 12.459 1.00 93.81 87 ASP A O 1
ATOM 681 N N . TRP A 1 88 ? 2.088 -5.076 10.405 1.00 95.25 88 TRP A N 1
ATOM 682 C CA . TRP A 1 88 ? 1.934 -3.643 10.196 1.00 95.25 88 TRP A CA 1
ATOM 683 C C . TRP A 1 88 ? 0.466 -3.209 10.084 1.00 95.25 88 TRP A C 1
ATOM 685 O O . TRP A 1 88 ? 0.189 -2.038 10.349 1.00 95.25 88 TRP A O 1
ATOM 695 N N . VAL A 1 89 ? -0.460 -4.108 9.718 1.00 97.25 89 VAL A N 1
ATOM 696 C CA . VAL A 1 89 ? -1.902 -3.811 9.653 1.00 97.25 89 VAL A CA 1
ATOM 697 C C . VAL A 1 89 ? -2.427 -3.446 11.039 1.00 97.25 89 VAL A C 1
ATOM 699 O O . VAL A 1 89 ? -3.183 -2.485 11.180 1.00 97.25 89 VAL A O 1
ATOM 702 N N . ASP A 1 90 ? -1.933 -4.118 12.077 1.00 97.69 90 ASP A N 1
ATOM 703 C CA . ASP A 1 90 ? -2.342 -3.890 13.466 1.00 97.69 90 ASP A CA 1
ATOM 704 C C . ASP A 1 90 ? -1.920 -2.521 13.996 1.00 97.69 90 ASP A C 1
ATOM 706 O O . ASP A 1 90 ? -2.487 -2.002 14.953 1.00 97.69 90 ASP A O 1
ATOM 710 N N . ARG A 1 91 ? -0.959 -1.882 13.328 1.00 96.94 91 ARG A N 1
ATOM 711 C CA . ARG A 1 91 ? -0.440 -0.563 13.698 1.00 96.94 91 ARG A CA 1
ATOM 712 C C . ARG A 1 91 ? -1.187 0.584 13.015 1.00 96.94 91 ARG A C 1
ATOM 714 O O . ARG A 1 91 ? -0.834 1.743 13.248 1.00 96.94 91 ARG A O 1
ATOM 721 N N . ILE A 1 92 ? -2.165 0.295 12.151 1.00 98.06 92 ILE A N 1
ATOM 722 C CA . ILE A 1 92 ? -2.957 1.325 11.472 1.00 98.06 92 ILE A CA 1
ATOM 723 C C . ILE A 1 92 ? -3.868 2.001 12.511 1.00 98.06 92 ILE A C 1
ATOM 725 O O . ILE A 1 92 ? -4.654 1.308 13.161 1.00 98.06 92 ILE A O 1
ATOM 729 N N . PRO A 1 93 ? -3.796 3.336 12.677 1.00 97.75 93 PRO A N 1
ATOM 730 C CA . PRO A 1 93 ? -4.571 4.027 13.701 1.00 97.75 93 PRO A CA 1
ATOM 731 C C . PRO A 1 93 ? -6.079 3.969 13.451 1.00 97.75 93 PRO A C 1
ATOM 733 O O . PRO A 1 93 ? -6.537 3.923 12.305 1.00 97.75 93 PRO A O 1
ATOM 736 N N . ALA A 1 94 ? -6.848 4.074 14.531 1.00 98.06 94 ALA A N 1
ATOM 737 C CA . ALA A 1 94 ? -8.298 4.165 14.483 1.00 98.06 94 ALA A CA 1
ATOM 738 C C . ALA A 1 94 ? -8.784 5.253 13.515 1.00 98.06 94 ALA A C 1
ATOM 740 O O . ALA A 1 94 ? -8.254 6.365 13.473 1.00 98.06 94 ALA A O 1
ATOM 741 N N . GLY A 1 95 ? -9.801 4.913 12.722 1.00 96.44 95 GLY A N 1
ATOM 742 C CA . GLY A 1 95 ? -10.389 5.815 11.730 1.00 96.44 95 GLY A CA 1
ATOM 743 C C . GLY A 1 95 ? -9.608 5.936 10.418 1.00 96.44 95 GLY A C 1
ATOM 744 O O . GLY A 1 95 ? -10.118 6.565 9.490 1.00 96.44 95 GLY A O 1
ATOM 745 N N . PHE A 1 96 ? -8.426 5.320 10.296 1.00 97.88 96 PHE A N 1
ATOM 746 C CA . PHE A 1 96 ? -7.686 5.257 9.035 1.00 97.88 96 PHE A CA 1
ATOM 747 C C . PHE A 1 96 ? -8.043 4.007 8.225 1.00 97.88 96 PHE A C 1
ATOM 749 O O . PHE A 1 96 ? -8.206 2.908 8.758 1.00 97.88 96 PHE A O 1
ATOM 756 N N . THR A 1 97 ? -8.127 4.176 6.905 1.00 98.12 97 THR A N 1
ATOM 757 C CA . THR A 1 97 ? -8.201 3.068 5.944 1.00 98.12 97 THR A CA 1
ATOM 758 C C . THR A 1 97 ? -6.989 3.126 5.030 1.00 98.12 97 THR A C 1
ATOM 760 O O . THR A 1 97 ? -6.746 4.139 4.374 1.00 98.12 97 THR A O 1
ATOM 763 N N . LEU A 1 98 ? -6.236 2.033 4.986 1.00 97.88 98 LEU A N 1
ATOM 764 C CA . LEU A 1 98 ? -5.080 1.881 4.121 1.00 97.88 98 LEU A CA 1
ATOM 765 C C . LEU A 1 98 ? -5.421 1.023 2.908 1.00 97.88 98 LEU A C 1
ATOM 767 O O . LEU A 1 98 ? -5.935 -0.075 3.062 1.00 97.88 98 LEU A O 1
ATOM 771 N N . TYR A 1 99 ? -5.086 1.494 1.715 1.00 97.69 99 TYR A N 1
ATOM 772 C CA . TYR A 1 99 ? -5.220 0.769 0.459 1.00 97.69 99 TYR A CA 1
ATOM 773 C C . TYR A 1 99 ? -3.845 0.322 -0.016 1.00 97.69 99 TYR A C 1
ATOM 775 O O . TYR A 1 99 ? -2.910 1.125 -0.086 1.00 97.69 99 TYR A O 1
ATOM 783 N N . CYS A 1 100 ? -3.726 -0.961 -0.339 1.00 96.88 100 CYS A N 1
ATOM 784 C CA . CYS A 1 100 ? -2.484 -1.531 -0.834 1.00 96.88 100 CYS A CA 1
ATOM 785 C C . CYS A 1 100 ? -2.705 -2.560 -1.934 1.00 96.88 100 CYS A C 1
ATOM 787 O O . CYS A 1 100 ? -3.808 -3.073 -2.126 1.00 96.88 100 CYS A O 1
ATOM 789 N N . GLY A 1 101 ? -1.645 -2.800 -2.697 1.00 91.38 101 GLY A N 1
ATOM 790 C CA . GLY A 1 101 ? -1.601 -3.823 -3.733 1.00 91.38 101 GLY A CA 1
ATOM 791 C C . GLY A 1 101 ? -0.601 -4.901 -3.344 1.00 91.38 101 GLY A C 1
ATOM 792 O O . GLY A 1 101 ? -0.594 -5.353 -2.201 1.00 91.38 101 GLY A O 1
ATOM 793 N N . HIS A 1 102 ? 0.258 -5.262 -4.302 1.00 92.56 102 HIS A N 1
ATOM 794 C CA . HIS A 1 102 ? 1.435 -6.134 -4.154 1.00 92.56 102 HIS A CA 1
ATOM 795 C C . HIS A 1 102 ? 1.150 -7.618 -3.937 1.00 92.56 102 HIS A C 1
ATOM 797 O O . HIS A 1 102 ? 1.814 -8.469 -4.531 1.00 92.56 102 HIS A O 1
ATOM 803 N N . GLU A 1 103 ? 0.184 -7.944 -3.086 1.00 88.31 103 GLU A N 1
ATOM 804 C CA . GLU A 1 103 ? -0.150 -9.319 -2.753 1.00 88.31 103 GLU A CA 1
ATOM 805 C C . GLU A 1 103 ? -1.610 -9.635 -3.037 1.00 88.31 103 GLU A C 1
ATOM 807 O O . GLU A 1 103 ? -2.530 -9.006 -2.510 1.00 88.31 103 GLU A O 1
ATOM 812 N N . ARG A 1 104 ? -1.810 -10.706 -3.810 1.00 89.38 104 ARG A N 1
ATOM 813 C CA . ARG A 1 104 ? -3.128 -11.279 -4.038 1.00 89.38 104 ARG A CA 1
ATOM 814 C C . ARG A 1 104 ? -3.595 -12.055 -2.811 1.00 89.38 104 ARG A C 1
ATOM 816 O O . ARG A 1 104 ? -3.287 -13.236 -2.664 1.00 89.38 104 ARG A O 1
ATOM 823 N N . ARG A 1 105 ? -4.373 -11.382 -1.966 1.00 88.00 105 ARG A N 1
ATOM 824 C CA . ARG A 1 105 ? -4.955 -11.928 -0.727 1.00 88.00 105 ARG A CA 1
ATOM 825 C C . ARG A 1 105 ? -6.348 -12.535 -0.904 1.00 88.00 105 ARG A C 1
ATOM 827 O O . ARG A 1 105 ? -6.805 -13.256 -0.025 1.00 88.00 105 ARG A O 1
ATOM 834 N N . ALA A 1 106 ? -6.996 -12.271 -2.036 1.00 85.06 106 ALA A N 1
ATOM 835 C CA . ALA A 1 106 ? -8.281 -12.848 -2.410 1.00 85.06 106 ALA A CA 1
ATOM 836 C C . ALA A 1 106 ? -8.244 -13.372 -3.851 1.00 85.06 106 ALA A C 1
ATOM 838 O O . ALA A 1 106 ? -7.594 -12.796 -4.727 1.00 85.06 106 ALA A O 1
ATOM 839 N N . THR A 1 107 ? -8.934 -14.485 -4.092 1.00 83.75 107 THR A N 1
ATOM 840 C CA . THR A 1 107 ? -9.027 -15.144 -5.407 1.00 83.75 107 THR A CA 1
ATOM 841 C C . THR A 1 107 ? -10.422 -15.068 -6.022 1.00 83.75 107 THR A C 1
ATOM 843 O O . THR A 1 107 ? -10.594 -15.472 -7.166 1.00 83.75 107 THR A O 1
ATOM 846 N N . ASP A 1 108 ? -11.402 -14.526 -5.302 1.00 87.12 108 ASP A N 1
ATOM 847 C CA . ASP A 1 108 ? -12.802 -14.395 -5.726 1.00 87.12 108 ASP A CA 1
ATOM 848 C C . ASP A 1 108 ? -13.093 -13.076 -6.470 1.00 87.12 108 ASP A C 1
ATOM 850 O O . ASP A 1 108 ? -14.247 -12.734 -6.726 1.00 87.12 108 ASP A O 1
ATOM 854 N N . GLY A 1 109 ? -12.043 -12.317 -6.799 1.00 86.25 109 GLY A N 1
ATOM 855 C CA . GLY A 1 109 ? -12.141 -11.038 -7.502 1.00 86.25 109 GLY A CA 1
ATOM 856 C C . GLY A 1 109 ? -12.553 -9.854 -6.628 1.00 86.25 109 GLY A C 1
ATOM 857 O O . GLY A 1 109 ? -12.717 -8.752 -7.154 1.00 86.25 109 GLY A O 1
ATOM 858 N N . ARG A 1 110 ? -12.698 -10.039 -5.310 1.00 92.62 110 ARG A N 1
ATOM 859 C CA . ARG A 1 110 ? -13.077 -8.971 -4.378 1.00 92.62 110 ARG A CA 1
ATOM 860 C C . ARG A 1 110 ? -11.862 -8.492 -3.580 1.00 92.62 110 ARG A C 1
ATOM 862 O O . ARG A 1 110 ? -11.055 -9.318 -3.161 1.00 92.62 110 ARG A O 1
ATOM 869 N N . PRO A 1 111 ? -11.714 -7.176 -3.334 1.00 94.88 111 PRO A N 1
ATOM 870 C CA . PRO A 1 111 ? -10.681 -6.677 -2.435 1.00 94.88 111 PRO A CA 1
ATOM 871 C C . PRO A 1 111 ? -10.770 -7.319 -1.049 1.00 94.88 111 PRO A C 1
ATOM 873 O O . PRO A 1 111 ? -11.851 -7.417 -0.466 1.00 94.88 111 PRO A O 1
ATOM 876 N N . PHE A 1 112 ? -9.626 -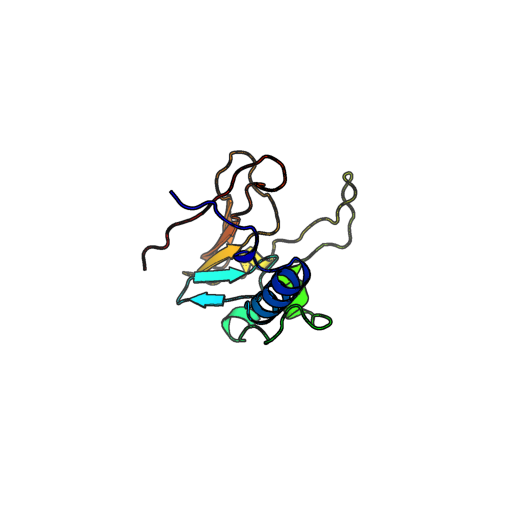7.724 -0.505 1.00 96.31 112 PHE A N 1
ATOM 877 C CA . PHE A 1 112 ? -9.561 -8.327 0.821 1.00 96.31 112 PHE A CA 1
ATOM 878 C C . PHE A 1 112 ? -9.444 -7.239 1.890 1.00 96.31 112 PHE A C 1
ATOM 880 O O . PHE A 1 112 ? -8.555 -6.391 1.822 1.00 96.31 112 PHE A O 1
ATOM 887 N N . VAL A 1 113 ? -10.324 -7.268 2.890 1.00 96.81 113 VAL A N 1
ATOM 888 C CA . VAL A 1 113 ? -10.312 -6.315 4.008 1.00 96.81 113 VAL A CA 1
ATOM 889 C C . VAL A 1 113 ? -9.734 -6.994 5.241 1.00 96.81 113 VAL A C 1
ATOM 891 O O . VAL A 1 113 ? -10.254 -8.011 5.692 1.00 96.81 113 VAL A O 1
ATOM 894 N N . GLN A 1 114 ? -8.692 -6.396 5.814 1.00 97.12 114 GLN A N 1
ATOM 895 C CA . GLN A 1 114 ? -8.084 -6.838 7.062 1.00 97.12 114 GLN A CA 1
ATOM 896 C C . GLN A 1 114 ? -8.229 -5.744 8.129 1.00 97.12 114 GLN A C 1
ATOM 898 O O . GLN A 1 114 ? -7.607 -4.685 7.992 1.00 97.12 114 GLN A O 1
ATOM 903 N N . PRO A 1 115 ? -9.041 -5.951 9.181 1.00 97.94 115 PRO A N 1
ATOM 904 C CA . PRO A 1 115 ? -9.025 -5.068 10.341 1.00 97.94 115 PRO A CA 1
ATOM 905 C C . PRO A 1 115 ? -7.688 -5.205 11.080 1.00 97.94 115 PRO A C 1
ATOM 907 O O . PRO A 1 115 ? -7.104 -6.287 11.095 1.00 97.94 115 PRO A O 1
ATOM 910 N N . GLY A 1 116 ? -7.213 -4.110 11.670 1.00 96.94 116 GLY A N 1
ATOM 911 C CA . GLY A 1 116 ? -6.039 -4.107 12.541 1.00 96.94 116 GLY A CA 1
ATOM 912 C C . GLY A 1 116 ? -6.413 -3.844 13.997 1.00 96.94 116 GLY A C 1
ATOM 913 O O . GLY A 1 116 ? -7.421 -3.192 14.280 1.00 96.94 116 GLY A O 1
ATOM 914 N N . GLU A 1 117 ? -5.576 -4.299 14.927 1.00 97.25 117 GLU A N 1
ATOM 915 C CA . GLU A 1 117 ? -5.785 -4.090 16.370 1.00 97.25 117 GLU A CA 1
ATOM 916 C C . GLU A 1 117 ? -5.811 -2.606 16.790 1.00 97.25 117 GLU A C 1
ATOM 918 O O . GLU A 1 117 ? -6.503 -2.241 17.738 1.00 97.25 117 GLU A O 1
ATOM 923 N N . GLY A 1 118 ? -5.133 -1.718 16.055 1.00 93.94 118 GLY A N 1
ATOM 924 C CA . GLY A 1 118 ? -5.135 -0.268 16.286 1.00 93.94 118 GLY A CA 1
ATOM 925 C C . GLY A 1 118 ? -6.452 0.453 15.962 1.00 93.94 118 GLY A C 1
ATOM 926 O O . GLY A 1 118 ? -6.520 1.676 16.096 1.00 93.94 118 GLY A O 1
ATOM 927 N N . GLY A 1 119 ? -7.488 -0.272 15.519 1.00 96.75 119 GLY A N 1
ATOM 928 C CA . GLY A 1 119 ? -8.807 0.259 15.151 1.00 96.75 119 GLY A CA 1
ATOM 929 C C . GLY A 1 119 ? -8.904 0.783 13.713 1.00 96.75 119 GLY A C 1
ATOM 930 O O . GLY A 1 119 ? -9.960 1.267 13.297 1.00 96.75 119 GLY A O 1
ATOM 931 N N . GLY A 1 120 ? -7.804 0.739 12.961 1.00 98.12 120 GLY A N 1
ATOM 932 C CA . GLY A 1 120 ? -7.779 0.971 11.522 1.00 98.12 120 GLY A CA 1
ATOM 933 C C . GLY A 1 120 ? -7.993 -0.314 10.720 1.00 98.12 120 GLY A C 1
ATOM 934 O O . GLY A 1 120 ? -8.286 -1.382 11.261 1.00 98.12 120 GLY A O 1
ATOM 935 N N . ARG A 1 121 ? -7.837 -0.223 9.398 1.00 98.19 121 ARG A N 1
ATOM 936 C CA . ARG A 1 121 ? -7.910 -1.389 8.502 1.00 98.19 121 ARG A CA 1
ATOM 937 C C . ARG A 1 121 ? -7.049 -1.226 7.257 1.00 98.19 121 ARG A C 1
ATOM 939 O O . ARG A 1 121 ? -6.846 -0.105 6.787 1.00 98.19 121 ARG A O 1
ATOM 946 N N . ALA A 1 122 ? -6.629 -2.350 6.689 1.00 98.00 122 ALA A N 1
ATOM 947 C CA . ALA A 1 122 ? -6.042 -2.441 5.359 1.00 98.00 122 ALA A CA 1
ATOM 948 C C . ALA A 1 122 ? -7.037 -3.053 4.360 1.00 98.00 122 ALA A C 1
ATOM 950 O O . ALA A 1 122 ? -7.797 -3.961 4.694 1.00 98.00 122 ALA A O 1
ATOM 951 N N . ILE A 1 123 ? -7.017 -2.563 3.126 1.00 97.50 123 ILE A N 1
ATOM 952 C CA . ILE A 1 123 ? -7.768 -3.078 1.987 1.00 97.50 123 ILE A CA 1
ATOM 953 C C . ILE A 1 123 ? -6.756 -3.433 0.897 1.00 97.50 123 ILE A C 1
ATOM 955 O O . ILE A 1 123 ? -6.088 -2.559 0.340 1.00 97.50 123 ILE A O 1
ATOM 959 N N . PHE A 1 124 ? -6.640 -4.726 0.614 1.00 97.06 124 PHE A N 1
ATOM 960 C CA . PHE A 1 124 ? -5.769 -5.283 -0.413 1.00 97.06 124 PHE A CA 1
ATOM 961 C C . PHE A 1 124 ? -6.549 -5.364 -1.727 1.00 97.06 124 PHE A C 1
ATOM 963 O O . PHE A 1 124 ? -7.495 -6.143 -1.855 1.00 97.06 124 PHE A O 1
ATOM 970 N N . LEU A 1 125 ? -6.165 -4.528 -2.689 1.00 96.31 125 LEU A N 1
ATOM 971 C CA . LEU A 1 125 ? -6.841 -4.349 -3.977 1.00 96.31 125 LEU A CA 1
ATOM 972 C C . LEU A 1 125 ? -6.311 -5.267 -5.084 1.00 96.31 125 LEU A C 1
ATOM 974 O O . LEU A 1 125 ? -6.934 -5.359 -6.139 1.00 96.31 125 LEU A O 1
ATOM 978 N N . ASP A 1 126 ? -5.169 -5.927 -4.881 1.00 95.19 126 ASP A N 1
ATOM 979 C CA . ASP A 1 126 ? -4.615 -6.829 -5.890 1.00 95.19 126 ASP A CA 1
ATOM 980 C C . ASP A 1 126 ? -5.432 -8.126 -5.956 1.00 95.19 126 ASP A C 1
ATOM 982 O O . ASP A 1 126 ? -5.342 -9.001 -5.095 1.00 95.19 126 ASP A O 1
ATOM 986 N N . THR A 1 127 ? -6.240 -8.245 -7.005 1.00 95.06 127 THR A N 1
ATOM 987 C CA . THR A 1 127 ? -7.025 -9.442 -7.337 1.00 95.06 127 THR A CA 1
ATOM 988 C C . THR A 1 127 ? -6.462 -10.179 -8.555 1.00 95.06 127 THR A C 1
ATOM 990 O O . THR A 1 127 ? -7.096 -11.080 -9.110 1.00 95.06 127 THR A O 1
ATOM 993 N N . GLY A 1 128 ? -5.216 -9.872 -8.936 1.00 93.50 128 GLY A N 1
ATOM 994 C CA . GLY A 1 128 ? -4.419 -10.673 -9.855 1.00 93.50 128 GLY A CA 1
ATOM 995 C C . GLY A 1 128 ? -4.651 -10.432 -11.345 1.00 93.50 128 GLY A C 1
ATOM 996 O O . GLY A 1 128 ? -4.414 -11.362 -12.114 1.00 93.50 128 GLY A O 1
ATOM 997 N N . ALA A 1 129 ? -5.059 -9.235 -11.782 1.00 92.25 129 ALA A N 1
ATOM 998 C CA . ALA A 1 129 ? -5.254 -8.889 -13.203 1.00 92.25 129 ALA A CA 1
ATOM 999 C C . ALA A 1 129 ? -4.108 -9.363 -14.120 1.00 92.25 129 ALA A C 1
ATOM 1001 O O . ALA A 1 129 ? -4.341 -9.944 -15.176 1.00 92.25 129 ALA A O 1
ATOM 1002 N N . GLY A 1 130 ? -2.852 -9.183 -13.690 1.00 87.75 130 GLY A N 1
ATOM 1003 C CA . GLY A 1 130 ? -1.667 -9.590 -14.457 1.00 87.75 130 GLY A CA 1
ATOM 1004 C C . GLY A 1 130 ? -1.426 -11.104 -14.538 1.00 87.75 130 GLY A C 1
ATOM 1005 O O . GLY A 1 130 ? -0.505 -11.540 -15.220 1.00 87.75 130 GLY A O 1
ATOM 1006 N N . LYS A 1 131 ? -2.222 -11.912 -13.829 1.00 8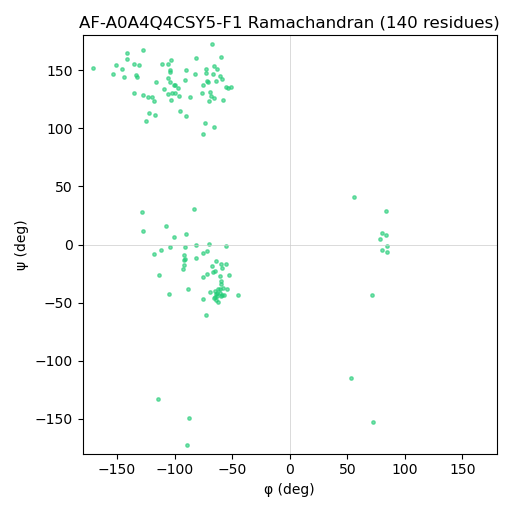8.19 131 LYS A N 1
ATOM 1007 C CA . LYS A 1 131 ? -2.106 -13.377 -13.735 1.00 88.19 131 LYS A CA 1
ATOM 1008 C C . LYS A 1 131 ? -3.440 -14.077 -14.036 1.00 88.19 131 LYS A C 1
ATOM 1010 O O . LYS A 1 131 ? -3.700 -15.153 -13.504 1.00 88.19 131 LYS A O 1
ATOM 1015 N N . GLY A 1 132 ? -4.296 -13.451 -14.849 1.00 89.50 132 GLY A N 1
ATOM 1016 C CA . GLY A 1 132 ? -5.605 -13.991 -15.240 1.00 89.50 132 GLY A CA 1
ATOM 1017 C C . GLY A 1 132 ? -6.718 -13.820 -14.199 1.00 89.50 132 GLY A C 1
ATOM 1018 O O . GLY A 1 132 ? -7.773 -14.426 -14.343 1.00 89.50 132 GLY A O 1
ATOM 1019 N N . GLY A 1 133 ? -6.479 -13.032 -13.147 1.00 91.81 133 GLY A N 1
ATOM 1020 C CA . GLY A 1 133 ? -7.493 -12.622 -12.178 1.00 91.81 133 GLY A CA 1
ATOM 1021 C C . GLY A 1 133 ? -8.229 -11.350 -12.606 1.00 91.81 133 GLY A C 1
ATOM 1022 O O . GLY A 1 133 ? -8.385 -11.070 -13.794 1.00 91.81 133 GLY A O 1
ATOM 1023 N N . HIS A 1 134 ? -8.657 -10.556 -11.629 1.00 92.44 134 HIS A N 1
ATOM 1024 C CA . HIS A 1 134 ? -9.472 -9.364 -11.863 1.00 92.44 134 HIS A CA 1
ATOM 1025 C C . HIS A 1 134 ? -8.665 -8.075 -11.693 1.00 92.44 134 HIS A C 1
ATOM 1027 O O . HIS A 1 134 ? -7.644 -8.039 -11.006 1.00 92.44 134 HIS A O 1
ATOM 1033 N N . LEU A 1 135 ? -9.129 -7.011 -12.350 1.00 93.19 135 LEU A N 1
ATOM 1034 C CA . LEU A 1 135 ? -8.738 -5.646 -12.023 1.00 93.19 135 LEU A CA 1
ATOM 1035 C C . LEU A 1 135 ? -9.800 -5.084 -11.080 1.00 93.19 135 LEU A C 1
ATOM 1037 O O . LEU A 1 135 ? -10.952 -4.934 -11.481 1.00 93.19 135 LEU A O 1
ATOM 1041 N N . SER A 1 136 ? -9.415 -4.792 -9.842 1.00 92.94 136 SER A N 1
ATOM 1042 C CA . SER A 1 136 ? -10.312 -4.215 -8.841 1.00 92.94 136 SER A CA 1
ATOM 1043 C C . SER A 1 136 ? -10.036 -2.731 -8.635 1.00 92.94 136 SER A C 1
ATOM 1045 O O . SER A 1 136 ? -8.900 -2.269 -8.732 1.00 92.94 136 SER A O 1
ATOM 1047 N N . TRP A 1 137 ? -11.090 -1.994 -8.303 1.00 93.25 137 TRP A N 1
ATOM 1048 C CA . TRP A 1 137 ? -11.044 -0.595 -7.897 1.00 93.25 137 TRP A CA 1
ATOM 1049 C C . TRP A 1 137 ? -12.060 -0.361 -6.777 1.00 93.25 137 TRP A C 1
ATOM 1051 O O . TRP A 1 137 ? -12.932 -1.197 -6.531 1.00 93.25 137 TRP A O 1
ATOM 1061 N N . ILE A 1 138 ? -11.924 0.766 -6.084 1.00 93.25 138 ILE A N 1
ATOM 1062 C CA . ILE A 1 138 ? -12.873 1.237 -5.077 1.00 93.25 138 ILE A CA 1
ATOM 1063 C C . ILE A 1 138 ? -13.103 2.721 -5.329 1.00 93.25 138 ILE A C 1
ATOM 1065 O O . ILE A 1 138 ? -12.140 3.481 -5.431 1.00 93.25 138 ILE A O 1
ATOM 1069 N N . ASP A 1 139 ? -14.370 3.117 -5.384 1.00 93.81 139 ASP A N 1
ATOM 1070 C CA . ASP A 1 139 ? -14.754 4.522 -5.355 1.00 93.81 139 ASP A CA 1
ATOM 1071 C C . ASP A 1 139 ? -14.641 5.051 -3.924 1.00 93.81 139 ASP A C 1
ATOM 1073 O O . ASP A 1 139 ? -15.116 4.436 -2.963 1.00 93.81 139 ASP A O 1
ATOM 1077 N N . LEU A 1 140 ? -13.977 6.194 -3.775 1.00 91.50 140 LEU A N 1
ATOM 1078 C CA . LEU A 1 140 ? -13.798 6.853 -2.489 1.00 91.50 140 LEU A CA 1
ATOM 1079 C C . LEU A 1 140 ? -14.826 7.983 -2.364 1.00 91.50 140 LEU A C 1
ATOM 1081 O O . LEU A 1 140 ? -14.953 8.775 -3.293 1.00 91.50 140 LEU A O 1
ATOM 1085 N N . PRO A 1 141 ? -15.566 8.073 -1.246 1.00 85.75 141 PRO A N 1
ATOM 1086 C CA . PRO A 1 141 ? -16.749 8.928 -1.138 1.00 85.75 141 PRO A CA 1
ATOM 1087 C C . PRO A 1 141 ? -16.421 10.396 -0.800 1.00 85.75 141 PRO A C 1
ATOM 1089 O O . PRO A 1 141 ? -17.190 11.029 -0.079 1.00 85.75 141 PRO A O 1
ATOM 1092 N N . PHE A 1 142 ? -15.262 10.906 -1.224 1.00 73.56 142 PHE A N 1
ATOM 1093 C CA . PHE A 1 142 ? -14.837 12.280 -0.930 1.00 73.56 142 PHE A CA 1
ATOM 1094 C C . PHE A 1 142 ? -15.332 13.292 -1.965 1.00 73.56 142 PHE A C 1
ATOM 1096 O O . PHE A 1 142 ? -15.528 12.906 -3.138 1.00 73.56 142 PHE A O 1
#

Radius of gyration: 18.14 Å; Cα contacts (8 Å, |Δi|>4): 254; chains: 1; bounding box: 35×37×60 Å

Foldseek 3Di:
DDDDDPVPDDDPVRVVVVVLVVLQADFQWDDDPQEIEAAAAADPVCVVDGGDGRLPPDDHDPHSCCRHHNAFPPDADPVRHGHGDDLRQQVRAAPHEYEYENDQPDQPQAWDWAHHVNNYIYTYQHNPPVPPGYRGDDDDPD

Mean predicted aligned error: 5.84 Å

Solvent-accessible surface area (backbone atoms only — not comparable to full-atom values): 8275 Å² total; per-residue (Å²): 132,83,82,87,63,82,83,80,60,73,50,74,67,56,47,48,54,49,50,53,55,52,52,31,69,45,62,50,39,50,76,56,94,52,40,35,40,32,40,34,34,73,58,79,62,65,80,79,45,76,48,57,82,36,55,74,77,56,88,62,52,77,69,54,38,22,17,65,68,24,48,61,75,82,45,73,40,98,89,75,46,68,39,72,57,63,75,52,37,35,64,31,50,58,78,30,43,33,40,29,36,84,47,69,78,30,87,84,52,50,6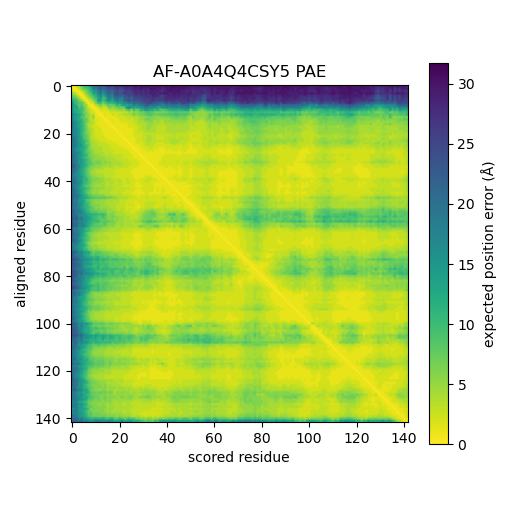7,33,77,43,80,16,82,40,57,10,29,35,35,30,40,28,18,38,47,95,74,81,47,30,86,57,86,79,90,72,97,120

Secondary structure (DSSP, 8-state):
-----GGGSPPHHHHHHHHHHHHHHS-SEEEETTEEEESS---GGGGTSPPPTTTTTSPPPHHHHHHHH-EEEEEEPTTSSEEEE-TTGGGSBTT-EEEE-SS---SSSSPEEEE-TTB-EEEE---BGGGTSB--------

Sequence (142 aa):
QPPCTKSQFPSRSQAGARAIAEIAQAPAWLRLGNWLFVHGGWHPRMLRELSPPQAGAQKPDPLLSRALFGQVTGRMMPDGYPERLHDWVDRIPAGFTLYCGHERRATDGRPFVQPGEGGGRAIFLDTGAGKGGHLSWIDLPF